Protein AF-A0A951T5S7-F1 (afdb_monomer)

Sequence (95 aa):
MTAPYPLYAAGLCFLSYLPFYLLCDVGGWRIPHLSVLGMNPLVIYIVQQALGDMHGTIIPESSGPAAALAGFAGFYLICYAVAWKLHRDRIIIKL

Foldseek 3Di:
DDDPPVVVVVVVVVVVCVVVCCCCVVVVDDDVQVVLCPQAVVVLVVLLVVLVVVPVPPDDPPDDPVVVVVSVVVSVVVSSVVSVVCVVVVNRDDD

Secondary structure (DSSP, 8-state):
-PPPHHHHHHHHHHHHHHHHIIIIIIS----HHHHHHHTSHHHHHHHHHHHHHHHTTTS-TT--HHHHHHHHHHHHHHHHHHHHHHHHTT-----

Radius of gyration: 17.35 Å; Cα contacts (8 Å, |Δi|>4): 41; chai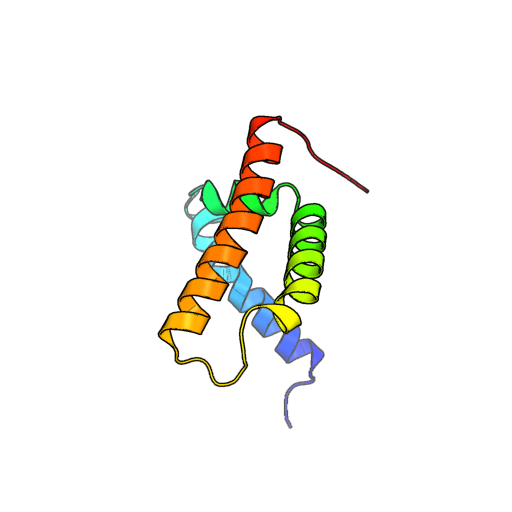ns: 1; bounding box: 47×30×40 Å

Solvent-accessible surface area (backbone atoms only — not comparable to full-atom values): 5619 Å² total; per-residue (Å²): 133,81,78,57,65,70,61,52,53,51,50,51,53,51,60,69,44,45,63,53,44,50,41,36,70,73,62,63,47,80,60,65,71,59,49,36,50,62,63,37,50,68,62,44,51,52,51,50,50,58,52,55,72,50,40,84,80,75,62,66,91,87,55,54,74,66,53,54,50,50,50,49,50,51,54,50,49,54,49,48,51,52,28,45,50,35,54,75,69,70,58,72,80,77,134

Structure (mmCIF, N/CA/C/O backbone):
data_AF-A0A951T5S7-F1
#
_entry.id   AF-A0A951T5S7-F1
#
loop_
_atom_site.group_PDB
_atom_site.id
_atom_site.type_symbol
_atom_site.label_atom_id
_atom_site.label_alt_id
_atom_site.label_comp_id
_atom_site.label_asym_id
_atom_site.label_entity_id
_atom_site.label_seq_id
_atom_site.pdbx_PDB_ins_code
_atom_site.Cartn_x
_atom_site.Cartn_y
_atom_site.Cartn_z
_atom_site.occupancy
_atom_site.B_iso_or_equiv
_atom_site.auth_seq_id
_atom_site.auth_comp_id
_atom_site.auth_asym_id
_atom_site.auth_atom_id
_atom_site.pdbx_PDB_model_num
ATOM 1 N N . MET A 1 1 ? 26.208 -4.223 17.585 1.00 50.94 1 MET A N 1
ATOM 2 C CA . MET A 1 1 ? 25.227 -5.316 17.441 1.00 50.94 1 MET A CA 1
ATOM 3 C C . MET A 1 1 ? 24.059 -4.787 16.635 1.00 50.94 1 MET A C 1
ATOM 5 O O . MET A 1 1 ? 23.489 -3.778 17.025 1.00 50.94 1 MET A O 1
ATOM 9 N N . THR A 1 2 ? 23.775 -5.378 15.479 1.00 80.38 2 THR A N 1
ATOM 10 C CA . THR A 1 2 ? 22.603 -5.026 14.669 1.00 80.38 2 THR A CA 1
ATOM 11 C C . THR A 1 2 ? 21.349 -5.597 15.323 1.00 80.38 2 THR A C 1
ATOM 13 O O . THR A 1 2 ? 21.399 -6.680 15.907 1.00 80.38 2 THR A O 1
ATOM 16 N N . ALA A 1 3 ? 20.237 -4.865 15.259 1.00 81.62 3 ALA A N 1
ATOM 17 C CA . ALA A 1 3 ? 18.961 -5.342 15.779 1.00 81.62 3 ALA A CA 1
ATOM 18 C C . ALA A 1 3 ? 18.576 -6.687 15.125 1.00 81.62 3 ALA A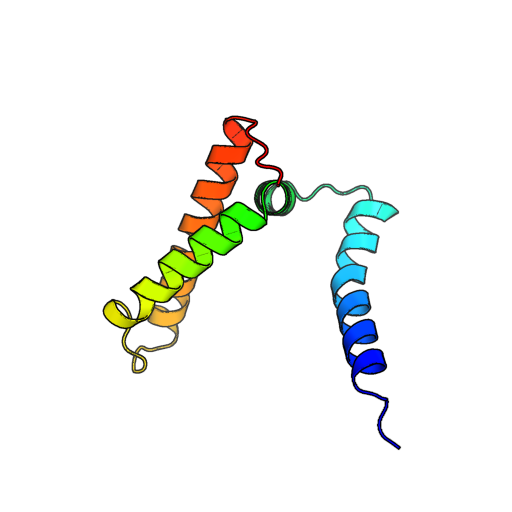 C 1
ATOM 20 O O . ALA A 1 3 ? 18.832 -6.870 13.930 1.00 81.62 3 ALA A O 1
ATOM 21 N N . PRO A 1 4 ? 17.956 -7.624 15.868 1.00 91.94 4 PRO A N 1
ATOM 22 C CA . PRO A 1 4 ? 17.420 -8.847 15.288 1.00 91.94 4 PRO A CA 1
ATOM 23 C C . PRO A 1 4 ? 16.429 -8.523 14.169 1.00 91.94 4 PRO A C 1
ATOM 25 O O . PRO A 1 4 ? 15.601 -7.622 14.315 1.00 91.94 4 PRO A O 1
ATOM 28 N N . TYR A 1 5 ? 16.480 -9.285 13.076 1.00 90.31 5 TYR A N 1
ATOM 29 C CA . TYR A 1 5 ? 15.608 -9.081 11.916 1.00 90.31 5 TYR A CA 1
ATOM 30 C C . TYR A 1 5 ? 14.114 -8.921 12.273 1.00 90.31 5 TYR A C 1
ATOM 32 O O . TYR A 1 5 ? 13.510 -7.967 11.783 1.00 90.31 5 TYR A O 1
ATOM 40 N N . PRO A 1 6 ? 13.516 -9.739 13.169 1.00 94.00 6 PRO A N 1
ATOM 41 C CA . PRO A 1 6 ? 12.110 -9.573 13.539 1.00 94.00 6 PRO A CA 1
ATOM 42 C C . PRO A 1 6 ? 11.802 -8.209 14.162 1.00 94.00 6 PRO A C 1
ATOM 44 O O . PRO A 1 6 ? 10.740 -7.649 13.913 1.00 94.00 6 PRO A O 1
ATOM 47 N N . LEU A 1 7 ? 12.739 -7.652 14.937 1.00 93.62 7 LEU A N 1
ATOM 48 C CA . LEU A 1 7 ? 12.575 -6.348 15.575 1.00 93.62 7 LEU A CA 1
ATOM 49 C C . LEU A 1 7 ? 12.566 -5.228 14.529 1.00 93.62 7 LEU A C 1
ATOM 51 O O . LEU A 1 7 ? 11.740 -4.321 14.590 1.00 93.62 7 LEU A O 1
ATOM 55 N N . TYR A 1 8 ? 13.464 -5.318 13.548 1.00 92.50 8 TYR A N 1
ATOM 56 C CA . TYR A 1 8 ? 13.539 -4.349 12.460 1.00 92.50 8 TYR A CA 1
ATOM 57 C C . TYR A 1 8 ? 12.317 -4.432 11.535 1.00 92.50 8 TYR A C 1
ATOM 59 O O . TYR A 1 8 ? 11.707 -3.409 11.228 1.00 92.50 8 TYR A O 1
ATOM 67 N N . ALA A 1 9 ? 11.913 -5.646 11.148 1.00 93.00 9 ALA A N 1
ATOM 68 C CA . ALA A 1 9 ? 10.732 -5.879 10.323 1.00 93.00 9 ALA A CA 1
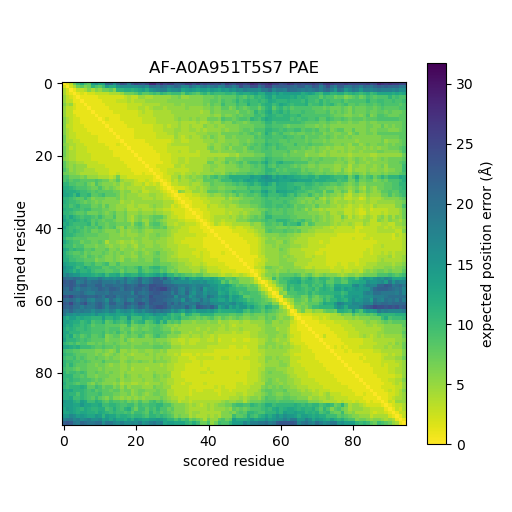ATOM 69 C C . ALA A 1 9 ? 9.452 -5.383 11.014 1.00 93.00 9 ALA A C 1
ATOM 71 O O . ALA A 1 9 ? 8.680 -4.645 10.408 1.00 93.00 9 ALA A O 1
ATOM 72 N N . ALA A 1 10 ? 9.266 -5.704 12.300 1.00 94.44 10 ALA A N 1
ATOM 73 C CA . ALA A 1 10 ? 8.129 -5.217 13.077 1.00 94.44 10 ALA A CA 1
ATOM 74 C C . ALA A 1 10 ? 8.112 -3.684 13.159 1.00 94.44 10 ALA A C 1
ATOM 76 O O . ALA A 1 10 ? 7.071 -3.068 12.931 1.00 94.44 10 ALA A O 1
ATOM 77 N N . GLY A 1 11 ? 9.266 -3.060 13.419 1.00 94.38 11 GLY A N 1
ATOM 78 C CA . GLY A 1 11 ? 9.398 -1.604 13.430 1.00 94.38 11 GLY A CA 1
ATOM 79 C C . GLY A 1 11 ? 8.983 -0.966 12.103 1.00 94.38 11 GLY A C 1
ATOM 80 O O . GLY A 1 11 ? 8.210 -0.011 12.104 1.00 94.38 11 GLY A O 1
ATOM 81 N N . LEU A 1 12 ? 9.423 -1.524 10.970 1.00 93.38 12 LEU A N 1
ATOM 82 C CA . LEU A 1 12 ? 9.027 -1.050 9.640 1.00 93.38 12 LEU A CA 1
ATOM 83 C C . LEU A 1 12 ? 7.530 -1.236 9.360 1.00 93.38 12 LEU A C 1
ATOM 85 O O . LEU A 1 12 ? 6.912 -0.340 8.789 1.00 93.38 12 LEU A O 1
ATOM 89 N N . CYS A 1 13 ? 6.933 -2.353 9.780 1.00 93.69 13 CYS A N 1
ATOM 90 C CA . CYS A 1 13 ? 5.493 -2.582 9.641 1.00 93.69 13 CYS A CA 1
ATOM 91 C C . CYS A 1 13 ? 4.667 -1.571 10.450 1.00 93.69 13 CYS A C 1
ATOM 93 O O . CYS A 1 13 ? 3.681 -1.034 9.951 1.00 93.69 13 CYS A O 1
ATOM 95 N N . PHE A 1 14 ? 5.063 -1.272 11.689 1.00 95.88 14 PHE A N 1
ATOM 96 C CA . PHE A 1 14 ? 4.370 -0.254 12.481 1.00 95.88 14 PHE A CA 1
ATOM 97 C C . PHE A 1 14 ? 4.595 1.151 11.928 1.00 95.88 14 PHE A C 1
ATOM 99 O O . PHE A 1 14 ? 3.667 1.958 11.918 1.00 95.88 14 PHE A O 1
ATOM 106 N N . LEU A 1 15 ? 5.795 1.434 11.419 1.00 95.81 15 LEU A N 1
ATOM 107 C CA . LEU A 1 15 ? 6.102 2.707 10.778 1.00 95.81 15 LEU A CA 1
ATOM 108 C C . LEU A 1 15 ? 5.250 2.931 9.520 1.00 95.81 15 LEU A C 1
ATOM 110 O O . LEU A 1 15 ? 4.770 4.041 9.309 1.00 95.81 15 LEU A O 1
ATOM 114 N N . SER A 1 16 ? 5.023 1.892 8.708 1.00 93.19 16 SER A N 1
ATOM 115 C CA . SER A 1 16 ? 4.157 1.984 7.526 1.00 93.19 16 SER A CA 1
ATOM 116 C C . SER A 1 16 ? 2.670 2.092 7.883 1.00 93.19 16 SER A C 1
ATOM 118 O O . SER A 1 16 ? 1.923 2.753 7.164 1.00 93.19 16 SER A O 1
ATOM 120 N N . TYR A 1 17 ? 2.241 1.511 9.008 1.00 93.06 17 TYR A N 1
ATOM 121 C CA . TYR A 1 17 ? 0.877 1.643 9.531 1.00 93.06 17 TYR A CA 1
ATOM 122 C C . TYR A 1 17 ? 0.587 3.027 10.135 1.00 93.06 17 TYR A C 1
ATOM 124 O O . TYR A 1 17 ? -0.515 3.557 9.982 1.00 93.06 17 TYR A O 1
ATOM 132 N N . LEU A 1 18 ? 1.574 3.636 10.798 1.00 95.00 18 LEU A N 1
ATOM 133 C CA . LEU A 1 18 ? 1.440 4.892 11.541 1.00 95.00 18 LEU A CA 1
ATOM 134 C C . LEU A 1 18 ? 0.721 6.037 10.792 1.00 95.00 18 LEU A C 1
ATOM 136 O O . LEU A 1 18 ? -0.163 6.648 11.398 1.00 95.00 18 LEU A O 1
ATOM 140 N N . PRO A 1 19 ? 1.022 6.362 9.515 1.00 92.44 19 PRO A N 1
ATOM 141 C CA . PRO A 1 19 ? 0.301 7.425 8.812 1.00 92.44 19 PRO A CA 1
ATOM 142 C C . PRO A 1 19 ? -1.195 7.124 8.664 1.00 92.44 19 PRO A C 1
ATOM 144 O O . PRO A 1 19 ? -2.012 8.034 8.789 1.00 92.44 19 PRO A O 1
ATOM 147 N N . PHE A 1 20 ? -1.576 5.860 8.453 1.00 90.56 20 PHE A N 1
ATOM 148 C CA . PHE A 1 20 ? -2.982 5.465 8.356 1.00 90.56 20 PHE A CA 1
ATOM 149 C C . PHE A 1 20 ? -3.686 5.552 9.706 1.00 90.56 20 PHE A C 1
ATOM 151 O O . PHE A 1 20 ? -4.816 6.022 9.754 1.00 90.56 20 PHE A O 1
ATOM 158 N N . TYR A 1 21 ? -3.009 5.190 10.798 1.00 91.62 21 TYR A N 1
ATOM 159 C CA . TYR A 1 21 ? -3.538 5.380 12.150 1.00 91.62 21 TYR A CA 1
ATOM 160 C C . TYR A 1 21 ? -3.827 6.860 12.443 1.00 91.62 21 TYR A C 1
ATOM 162 O O . TYR A 1 21 ? -4.923 7.223 12.865 1.00 91.62 21 TYR A O 1
ATOM 170 N N . LEU A 1 22 ? -2.863 7.743 12.171 1.00 94.06 22 LEU A N 1
ATOM 171 C CA . LEU A 1 22 ? -3.027 9.174 12.432 1.00 94.06 22 LEU A CA 1
ATOM 172 C C . LEU A 1 22 ? -4.131 9.801 11.567 1.00 94.06 22 LEU A C 1
ATOM 174 O O . LEU A 1 22 ? -4.912 10.608 12.065 1.00 94.06 22 LEU A O 1
ATOM 178 N N . LEU A 1 23 ? -4.226 9.429 10.289 1.00 92.06 23 LEU A N 1
ATOM 179 C CA . LEU A 1 23 ? -5.238 9.977 9.382 1.00 92.06 23 LEU A CA 1
ATOM 180 C C . LEU A 1 23 ? -6.635 9.401 9.643 1.00 92.06 23 LEU A C 1
ATOM 182 O O . LEU A 1 23 ? -7.602 10.156 9.759 1.00 92.06 23 LEU A O 1
ATOM 186 N N . CYS A 1 24 ? -6.748 8.076 9.724 1.00 89.62 24 CYS A N 1
ATOM 187 C CA . CYS A 1 24 ? -8.034 7.389 9.763 1.00 89.62 24 CYS A CA 1
ATOM 188 C C . CYS A 1 24 ? -8.602 7.269 11.176 1.00 89.62 24 CYS A C 1
ATOM 190 O O . CYS A 1 24 ? -9.784 7.553 11.368 1.00 89.62 24 CYS A O 1
ATOM 192 N N . ASP A 1 25 ? -7.776 6.890 12.155 1.00 90.00 25 ASP A N 1
ATOM 193 C CA . ASP A 1 25 ? -8.251 6.590 13.510 1.00 90.00 25 ASP A CA 1
ATOM 194 C C . ASP A 1 25 ? -8.261 7.843 14.393 1.00 90.00 25 ASP A C 1
ATOM 196 O O . ASP A 1 25 ? -9.237 8.092 15.097 1.00 90.00 25 ASP A O 1
ATOM 200 N N . VAL A 1 26 ? -7.212 8.674 14.327 1.00 94.06 26 VAL A N 1
ATOM 201 C CA . VAL A 1 26 ? -7.142 9.932 15.098 1.00 94.06 26 VAL A CA 1
ATOM 202 C C . VAL A 1 26 ? -7.845 11.076 14.365 1.00 94.06 26 VAL A C 1
ATOM 204 O O . VAL A 1 26 ? -8.634 11.805 14.961 1.00 94.06 26 VAL A O 1
ATOM 207 N N . GLY A 1 27 ? -7.574 11.240 13.068 1.00 90.75 27 GLY A N 1
ATOM 208 C CA . GLY A 1 27 ? -8.174 12.289 12.240 1.00 90.75 27 GLY A CA 1
ATOM 209 C C . GLY A 1 27 ? -9.613 12.004 11.800 1.00 90.75 27 GLY A C 1
ATOM 210 O O . GLY A 1 27 ? -10.304 12.920 11.354 1.00 90.75 27 GLY A O 1
ATOM 211 N N . GLY A 1 28 ? -10.080 10.755 11.908 1.00 88.06 28 GLY A N 1
ATOM 212 C CA . GLY A 1 28 ? -11.421 10.338 11.486 1.00 88.06 28 GLY A CA 1
ATOM 213 C C . GLY A 1 28 ? -11.637 10.338 9.968 1.00 88.06 28 GLY A C 1
ATOM 214 O O . GLY A 1 28 ? -12.778 10.247 9.506 1.00 88.06 28 GLY A O 1
ATOM 215 N N . TRP A 1 29 ? -10.577 10.473 9.164 1.00 88.88 29 TRP A N 1
ATOM 216 C CA . TRP A 1 29 ? -10.696 10.534 7.710 1.00 88.88 29 TRP A CA 1
ATOM 217 C C . TRP A 1 29 ? -10.896 9.138 7.129 1.00 88.88 29 TRP A C 1
ATOM 219 O O . TRP A 1 29 ? -10.147 8.210 7.408 1.00 88.88 29 TRP A O 1
ATOM 229 N N . ARG A 1 30 ? -11.879 8.977 6.244 1.00 81.56 30 ARG A N 1
ATOM 230 C CA . ARG A 1 30 ? -12.034 7.738 5.474 1.00 81.56 30 ARG A CA 1
ATOM 231 C C . ARG A 1 30 ? -11.535 7.961 4.064 1.00 81.56 30 ARG A C 1
ATOM 233 O O . ARG A 1 30 ? -12.107 8.770 3.343 1.00 81.56 30 ARG A O 1
ATOM 240 N N . ILE A 1 31 ? -10.502 7.222 3.664 1.00 84.25 31 ILE A N 1
ATOM 241 C CA . ILE A 1 31 ? -9.978 7.242 2.296 1.00 84.25 31 ILE A CA 1
ATOM 242 C C . ILE A 1 31 ? -10.780 6.215 1.479 1.00 84.25 31 ILE A C 1
ATOM 244 O O . ILE A 1 31 ? -10.533 5.008 1.602 1.00 84.25 31 ILE A O 1
ATOM 248 N N . PRO A 1 32 ? -11.752 6.640 0.645 1.00 82.19 32 PRO A N 1
ATOM 249 C CA . PRO A 1 32 ? -12.690 5.713 0.007 1.00 82.19 32 PRO A CA 1
ATOM 250 C C . PRO A 1 32 ? -11.971 4.776 -0.962 1.00 82.19 32 PRO A C 1
ATOM 252 O O . PRO A 1 32 ? -12.301 3.602 -1.070 1.00 82.19 32 PRO A O 1
ATOM 255 N N . HIS A 1 33 ? -10.928 5.284 -1.615 1.00 83.31 33 HIS A N 1
ATOM 256 C CA . HIS A 1 33 ? -10.108 4.533 -2.554 1.00 83.31 33 HIS A CA 1
ATOM 257 C C . HIS A 1 33 ? -9.417 3.321 -1.906 1.00 83.31 33 HIS A C 1
ATOM 259 O O . HIS A 1 33 ? -9.522 2.204 -2.411 1.00 83.31 33 HIS A O 1
ATOM 265 N N . LEU A 1 34 ? -8.787 3.525 -0.744 1.00 81.69 34 LEU A N 1
ATOM 266 C CA . LEU A 1 34 ? -8.155 2.453 0.029 1.00 81.69 34 LEU A CA 1
ATOM 267 C C . LEU A 1 34 ? -9.187 1.515 0.653 1.00 81.69 34 LEU A C 1
ATOM 269 O O . LEU A 1 34 ? -8.931 0.324 0.764 1.00 81.69 34 LEU A O 1
ATOM 273 N N . SER A 1 35 ? -10.366 2.029 1.008 1.00 82.12 35 SER A N 1
ATOM 274 C CA . SER A 1 35 ? -11.459 1.207 1.541 1.00 82.12 35 SER A CA 1
ATOM 275 C C . SER A 1 35 ? -11.967 0.201 0.502 1.00 82.12 35 SER A C 1
ATOM 277 O O . SER A 1 35 ? -12.202 -0.958 0.829 1.00 82.12 35 SER A O 1
ATOM 279 N N . VAL A 1 36 ? -12.084 0.621 -0.764 1.00 86.31 36 VAL A N 1
ATO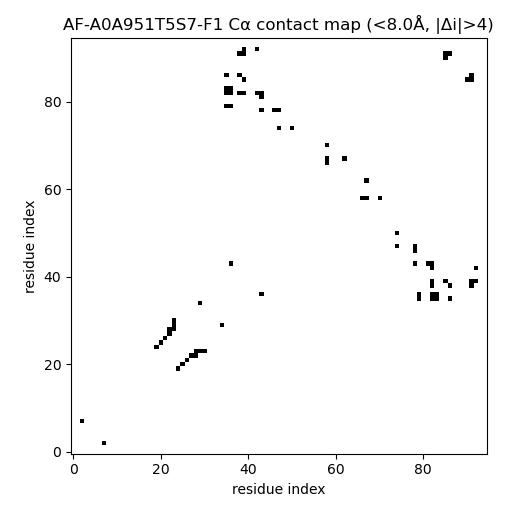M 280 C CA . VAL A 1 36 ? -12.485 -0.246 -1.884 1.00 86.31 36 VAL A CA 1
ATOM 281 C C . VAL A 1 36 ? -11.468 -1.368 -2.104 1.00 86.31 36 VAL A C 1
ATOM 283 O O . VAL A 1 36 ? -11.856 -2.528 -2.222 1.00 86.31 36 VAL A O 1
ATOM 286 N N . LEU A 1 37 ? -10.173 -1.038 -2.111 1.00 83.06 37 LEU A N 1
ATOM 287 C CA . LEU A 1 37 ? -9.102 -2.030 -2.246 1.00 83.06 37 LEU A CA 1
ATOM 288 C C . LEU A 1 37 ? -9.026 -2.954 -1.013 1.00 83.06 37 LEU A C 1
ATOM 290 O O . LEU A 1 37 ? -8.879 -4.165 -1.135 1.00 83.06 37 LEU A O 1
ATOM 294 N N . GLY A 1 38 ? -9.189 -2.408 0.191 1.00 82.31 38 GLY A N 1
ATOM 295 C CA . GLY A 1 38 ? -9.076 -3.156 1.443 1.00 82.31 38 GLY A CA 1
ATOM 296 C C . GLY A 1 38 ? -10.255 -4.078 1.760 1.00 82.31 38 GLY A C 1
ATOM 297 O O . GLY A 1 38 ? -10.141 -4.900 2.663 1.00 82.31 38 GLY A O 1
ATOM 298 N N . MET A 1 39 ? -11.382 -3.973 1.048 1.00 84.31 39 MET A N 1
ATOM 299 C CA . MET A 1 39 ? -12.581 -4.759 1.366 1.00 84.31 39 MET A CA 1
ATOM 300 C C . MET A 1 39 ? -12.442 -6.246 0.999 1.00 84.31 39 MET A C 1
ATOM 302 O O . MET A 1 39 ? -13.015 -7.096 1.674 1.00 84.31 39 MET A O 1
ATOM 306 N N . ASN A 1 40 ? -11.685 -6.561 -0.057 1.00 86.81 40 ASN A N 1
ATOM 307 C CA . ASN A 1 40 ? -11.470 -7.928 -0.547 1.00 86.81 40 ASN A CA 1
ATOM 308 C C . ASN A 1 40 ? -9.992 -8.148 -0.937 1.00 86.81 40 ASN A C 1
ATOM 310 O O . ASN A 1 40 ? -9.695 -8.373 -2.113 1.00 86.81 40 ASN A O 1
ATOM 314 N N . PRO A 1 41 ? -9.048 -8.093 0.022 1.00 86.12 41 PRO A N 1
ATOM 315 C CA . PRO A 1 41 ? -7.617 -8.114 -0.281 1.00 86.12 41 PRO A CA 1
ATOM 316 C C . PRO A 1 41 ? -7.185 -9.419 -0.962 1.00 86.12 41 PRO A C 1
ATOM 318 O O . PRO A 1 41 ? -6.393 -9.386 -1.896 1.00 86.12 41 PRO A O 1
ATOM 321 N N . LEU A 1 42 ? -7.767 -10.560 -0.573 1.00 87.75 42 LEU A N 1
ATOM 322 C CA . LEU A 1 42 ? -7.481 -11.865 -1.185 1.00 87.75 42 LEU A CA 1
ATOM 323 C C . LEU A 1 42 ? -7.783 -11.893 -2.686 1.00 87.75 42 LEU A C 1
ATOM 325 O O . LEU A 1 42 ? -6.971 -12.369 -3.472 1.00 87.75 42 LEU A O 1
ATOM 329 N N . VAL A 1 43 ? -8.934 -11.352 -3.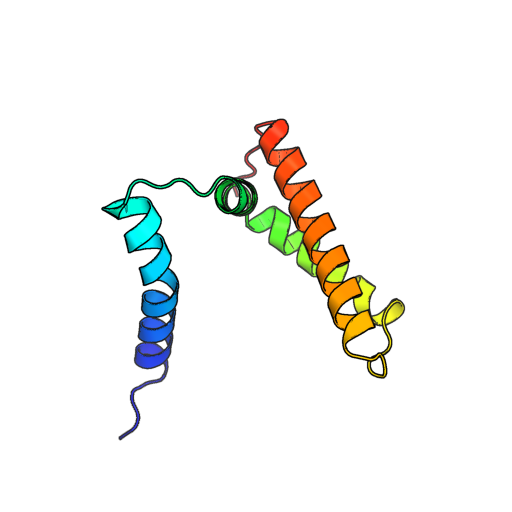090 1.00 89.19 43 VAL A N 1
ATOM 330 C CA . VAL A 1 43 ? -9.333 -11.301 -4.504 1.00 89.19 43 VAL A CA 1
ATOM 331 C C . VAL A 1 43 ? -8.346 -10.454 -5.294 1.00 89.19 43 VAL A C 1
ATOM 333 O O . VAL A 1 43 ? -7.926 -10.846 -6.379 1.00 89.19 43 VAL A O 1
ATOM 336 N N . ILE A 1 44 ? -7.939 -9.315 -4.734 1.00 90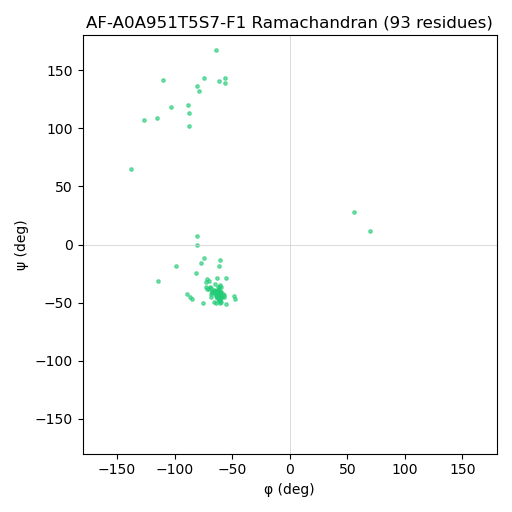.44 44 ILE A N 1
ATOM 337 C CA . ILE A 1 44 ? -6.959 -8.433 -5.366 1.00 90.44 44 ILE A CA 1
ATOM 338 C C . ILE A 1 44 ? -5.611 -9.132 -5.500 1.00 90.44 44 ILE A C 1
ATOM 340 O O . ILE A 1 44 ? -5.017 -9.046 -6.567 1.00 90.44 44 ILE A O 1
ATOM 344 N N . TYR A 1 45 ? -5.154 -9.872 -4.485 1.00 89.94 45 TYR A N 1
ATOM 345 C CA . TYR A 1 45 ? -3.911 -10.641 -4.579 1.00 89.94 45 TYR A CA 1
ATOM 346 C C . TYR A 1 45 ? -3.958 -11.696 -5.688 1.00 89.94 45 TYR A C 1
ATOM 348 O O . TYR A 1 45 ? -2.991 -11.833 -6.432 1.00 89.94 45 TYR A O 1
ATOM 356 N N . ILE A 1 46 ? -5.087 -12.391 -5.852 1.00 90.81 46 ILE A N 1
ATOM 357 C CA . ILE A 1 46 ? -5.273 -13.367 -6.936 1.00 90.81 46 ILE A CA 1
ATOM 358 C C . ILE A 1 46 ? -5.215 -12.677 -8.305 1.00 90.81 46 ILE A C 1
ATOM 360 O O . ILE A 1 46 ? -4.533 -13.154 -9.208 1.00 90.81 46 ILE A O 1
ATOM 364 N N . VAL A 1 47 ? -5.894 -11.537 -8.460 1.00 90.88 47 VAL A N 1
ATOM 365 C CA . VAL A 1 47 ? -5.866 -10.752 -9.707 1.00 90.88 47 VAL A CA 1
ATOM 366 C C . VAL A 1 47 ? -4.458 -10.237 -9.997 1.00 90.88 47 VAL A C 1
ATOM 368 O O . VAL A 1 47 ? -3.997 -10.322 -11.131 1.00 90.88 47 VAL A O 1
ATOM 371 N N . GLN A 1 48 ? -3.757 -9.746 -8.977 1.00 89.69 48 GLN A N 1
ATOM 372 C CA . GLN A 1 48 ? -2.379 -9.281 -9.084 1.00 89.69 48 GLN A CA 1
ATOM 373 C C . GLN A 1 48 ? -1.440 -10.404 -9.529 1.00 89.69 48 GLN A C 1
ATOM 375 O O . GLN A 1 48 ? -0.629 -10.177 -10.424 1.00 89.69 48 GLN A O 1
ATOM 380 N N . GLN A 1 49 ? -1.574 -11.603 -8.959 1.00 90.06 49 GLN A N 1
ATOM 381 C CA . GLN A 1 49 ? -0.799 -12.766 -9.382 1.00 90.06 49 GLN A CA 1
ATOM 382 C C . GLN A 1 49 ? -1.097 -13.123 -10.843 1.00 90.06 49 GLN A C 1
ATOM 384 O O . GLN A 1 49 ? -0.172 -13.224 -11.641 1.00 90.06 49 GLN A O 1
ATOM 389 N N . ALA A 1 50 ? -2.377 -13.211 -11.220 1.00 89.56 50 ALA A N 1
ATOM 390 C CA . ALA A 1 50 ? -2.783 -13.543 -12.586 1.00 89.56 50 ALA A CA 1
ATOM 391 C C . ALA A 1 50 ? -2.250 -12.536 -13.622 1.00 89.56 50 ALA A C 1
ATOM 393 O O . ALA A 1 50 ? -1.784 -12.922 -14.691 1.00 89.56 50 ALA A O 1
ATOM 394 N N . LEU A 1 51 ? -2.279 -11.239 -13.301 1.00 87.50 51 LEU A N 1
ATOM 395 C CA . LEU A 1 51 ? -1.698 -10.193 -14.145 1.00 87.50 51 LEU A CA 1
ATOM 396 C C . LEU A 1 51 ? -0.165 -10.267 -14.193 1.00 87.50 51 LEU A C 1
ATOM 398 O O . LEU A 1 51 ? 0.425 -10.020 -15.244 1.00 87.50 51 LEU A O 1
ATOM 402 N N . GLY A 1 52 ? 0.479 -10.602 -13.072 1.00 85.38 52 GLY A N 1
ATOM 403 C CA . GLY A 1 52 ? 1.927 -10.790 -12.986 1.00 85.38 52 GLY A CA 1
ATOM 404 C C . GLY A 1 52 ? 2.415 -11.943 -13.861 1.00 85.38 52 GLY A C 1
ATOM 405 O O . GLY A 1 52 ? 3.380 -11.777 -14.605 1.00 85.38 52 GLY A O 1
ATOM 406 N N . ASP A 1 53 ? 1.691 -13.061 -13.863 1.00 84.19 53 ASP A N 1
ATOM 407 C CA . ASP A 1 53 ? 1.997 -14.223 -14.703 1.00 84.19 53 ASP A CA 1
ATOM 408 C C . ASP A 1 53 ? 1.892 -13.887 -16.208 1.00 84.19 53 ASP A C 1
ATOM 410 O O . ASP A 1 53 ? 2.621 -14.437 -17.033 1.00 84.19 53 ASP A O 1
ATOM 414 N N . MET A 1 54 ? 1.041 -12.923 -16.583 1.00 77.19 54 MET A N 1
ATOM 415 C CA . MET A 1 54 ? 0.913 -12.431 -17.964 1.00 77.19 54 MET A CA 1
ATOM 416 C C . MET A 1 54 ? 1.987 -11.399 -18.357 1.00 77.19 54 MET A C 1
ATOM 418 O O . MET A 1 54 ? 2.287 -11.242 -19.545 1.00 77.19 54 MET A O 1
ATOM 422 N N . HIS A 1 55 ? 2.578 -10.691 -17.387 1.00 67.81 55 HIS A N 1
ATOM 423 C CA . HIS A 1 55 ? 3.487 -9.562 -17.623 1.00 67.81 55 HIS A CA 1
ATOM 424 C C . HIS A 1 55 ? 4.729 -9.945 -18.442 1.00 67.81 55 HIS A C 1
ATOM 426 O O . HIS A 1 55 ? 5.145 -9.180 -19.314 1.00 67.81 55 HIS A O 1
ATOM 432 N N . GLY A 1 56 ? 5.271 -11.153 -18.236 1.00 61.81 56 GLY A N 1
ATOM 433 C CA . GLY A 1 56 ? 6.445 -11.660 -18.962 1.00 61.81 56 GLY A CA 1
ATOM 434 C C . GLY A 1 56 ? 6.269 -11.766 -20.484 1.00 61.81 56 GLY A C 1
ATOM 435 O O . GLY A 1 56 ? 7.252 -11.909 -21.202 1.00 61.81 56 GLY A O 1
ATOM 436 N N . THR A 1 57 ? 5.036 -11.659 -20.989 1.00 61.62 57 THR A N 1
ATOM 437 C CA . THR A 1 57 ? 4.726 -11.725 -22.427 1.00 61.62 57 THR A CA 1
ATOM 438 C C . THR A 1 57 ? 4.556 -10.337 -23.066 1.00 61.62 57 THR A C 1
ATOM 440 O O . THR A 1 57 ? 4.626 -10.213 -24.286 1.00 61.62 57 THR A O 1
ATOM 443 N N . ILE A 1 58 ? 4.316 -9.282 -22.273 1.00 61.22 58 ILE A N 1
ATOM 444 C CA . ILE A 1 58 ? 3.753 -8.012 -22.776 1.00 61.22 58 ILE A CA 1
ATOM 445 C C . ILE A 1 58 ? 4.737 -6.834 -22.673 1.00 61.22 58 ILE A C 1
ATOM 447 O O . ILE A 1 58 ? 4.698 -5.950 -23.529 1.00 61.22 58 ILE A O 1
ATOM 451 N N . ILE A 1 59 ? 5.633 -6.798 -21.676 1.00 63.72 59 ILE A N 1
ATOM 452 C CA . ILE A 1 59 ? 6.547 -5.660 -21.457 1.00 63.72 59 ILE A CA 1
ATOM 453 C C . ILE A 1 59 ? 8.003 -6.153 -21.389 1.00 63.72 59 ILE A C 1
ATOM 455 O O . ILE A 1 59 ? 8.392 -6.756 -20.390 1.00 63.72 59 ILE A O 1
ATOM 459 N N . PRO A 1 60 ? 8.830 -5.899 -22.425 1.00 65.56 60 PRO A N 1
ATOM 460 C CA . PRO A 1 60 ? 10.254 -6.227 -22.402 1.00 65.56 60 PRO A CA 1
ATOM 461 C C . PRO A 1 60 ? 10.987 -5.467 -21.290 1.00 65.56 60 PRO A C 1
ATOM 463 O O . PRO A 1 60 ? 10.758 -4.271 -21.104 1.00 65.56 60 PRO A O 1
ATOM 466 N N . GLU A 1 61 ? 11.932 -6.113 -20.605 1.00 65.62 61 GLU A N 1
ATOM 467 C CA . GLU A 1 61 ? 12.744 -5.488 -19.542 1.00 65.62 61 GLU A CA 1
ATOM 468 C C . GLU A 1 61 ? 13.593 -4.299 -20.035 1.00 65.62 61 GLU A C 1
ATOM 470 O O . GLU A 1 61 ? 13.993 -3.446 -19.250 1.00 65.62 61 GLU A O 1
ATOM 475 N N . SER A 1 62 ? 13.823 -4.193 -21.349 1.00 67.75 62 SER A N 1
ATOM 476 C CA . SER A 1 62 ? 14.544 -3.086 -21.993 1.00 67.75 62 SER A CA 1
ATOM 477 C C . SER A 1 62 ? 13.695 -1.827 -22.210 1.00 67.75 62 SER A C 1
ATOM 479 O O . SER A 1 62 ? 14.103 -0.918 -22.936 1.00 67.75 62 SER A O 1
ATOM 481 N N . SER A 1 63 ? 12.475 -1.794 -21.682 1.00 64.69 63 SER A N 1
ATOM 482 C CA . SER A 1 63 ? 11.537 -0.705 -21.918 1.00 64.69 63 SER A CA 1
ATOM 483 C C . SER A 1 63 ? 11.836 0.497 -21.012 1.00 64.69 63 SER A C 1
ATOM 485 O O . SER A 1 63 ? 12.171 0.369 -19.837 1.00 64.69 63 SER A O 1
ATOM 487 N N . GLY A 1 64 ? 11.782 1.702 -21.589 1.00 80.69 64 GLY A N 1
ATOM 488 C CA . GLY A 1 64 ? 12.096 2.938 -20.868 1.00 80.69 64 GLY A CA 1
ATOM 489 C C . GLY A 1 64 ? 11.121 3.223 -19.713 1.00 80.69 64 GLY A C 1
ATOM 490 O O . GLY A 1 64 ? 10.030 2.651 -19.661 1.00 80.69 64 GLY A O 1
ATOM 491 N N . PRO A 1 65 ? 11.447 4.174 -18.818 1.00 83.19 65 PRO A N 1
ATOM 492 C CA . PRO A 1 65 ? 10.656 4.465 -17.613 1.00 83.19 65 PRO A CA 1
ATOM 493 C C . PRO A 1 65 ? 9.182 4.794 -17.902 1.00 83.19 65 PRO A C 1
ATOM 495 O O . PRO A 1 65 ? 8.307 4.493 -17.093 1.00 83.19 65 PRO A O 1
ATOM 498 N N . ALA A 1 66 ? 8.880 5.355 -19.076 1.00 84.31 66 ALA A N 1
ATOM 499 C CA . ALA A 1 66 ? 7.512 5.639 -19.502 1.00 84.31 66 ALA A CA 1
ATOM 500 C C . ALA A 1 66 ? 6.669 4.369 -19.729 1.00 84.31 66 ALA A C 1
ATOM 502 O O . ALA A 1 66 ? 5.498 4.335 -19.359 1.00 84.31 66 ALA A O 1
ATOM 503 N N . ALA A 1 67 ? 7.257 3.316 -20.302 1.00 82.56 67 ALA A N 1
ATOM 504 C CA . ALA A 1 67 ? 6.566 2.052 -20.543 1.00 82.56 67 ALA A CA 1
ATOM 505 C C . ALA A 1 67 ? 6.316 1.293 -19.232 1.00 82.56 67 ALA A C 1
ATOM 507 O O . ALA A 1 67 ? 5.230 0.753 -19.038 1.00 82.56 67 ALA A O 1
ATOM 508 N N . ALA A 1 68 ? 7.273 1.335 -18.298 1.00 82.06 68 ALA A N 1
ATOM 509 C CA . ALA A 1 68 ? 7.101 0.780 -16.957 1.00 82.06 68 ALA A CA 1
ATOM 510 C C . ALA A 1 68 ? 5.969 1.483 -16.188 1.00 82.06 68 ALA A C 1
ATOM 512 O O . ALA A 1 68 ? 5.120 0.822 -15.592 1.00 82.06 68 ALA A O 1
ATOM 513 N N . LEU A 1 69 ? 5.901 2.820 -16.251 1.00 86.62 69 LEU A N 1
ATOM 514 C CA . LEU A 1 69 ? 4.807 3.587 -15.647 1.00 86.62 69 LEU A CA 1
ATOM 515 C C . LEU A 1 69 ? 3.453 3.280 -16.293 1.00 86.62 69 LEU A C 1
ATOM 517 O O . LEU A 1 69 ? 2.462 3.148 -15.580 1.00 86.62 69 LEU A O 1
ATOM 521 N N . ALA A 1 70 ? 3.399 3.134 -17.620 1.00 86.50 70 ALA A N 1
ATOM 522 C CA . ALA A 1 70 ? 2.175 2.755 -18.322 1.00 86.50 70 ALA A CA 1
ATOM 523 C C . ALA A 1 70 ? 1.712 1.339 -17.941 1.00 86.50 70 ALA A C 1
ATOM 525 O O . ALA A 1 70 ? 0.527 1.130 -17.677 1.00 86.50 70 ALA A O 1
ATOM 526 N N . GLY A 1 71 ?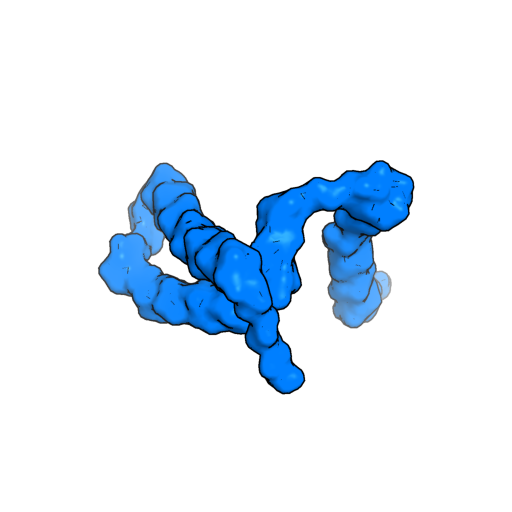 2.645 0.388 -17.843 1.00 85.69 71 G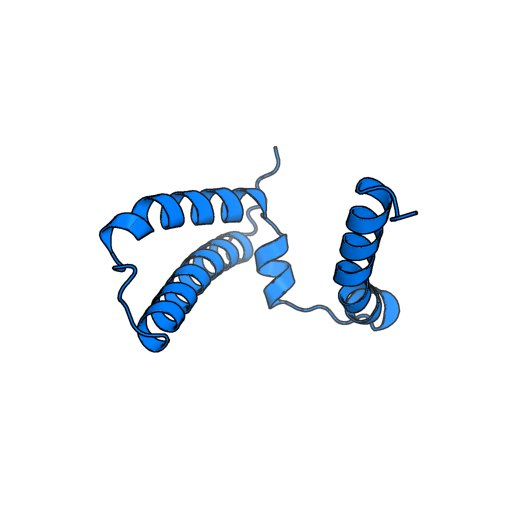LY A N 1
ATOM 527 C CA . GLY A 1 71 ? 2.382 -0.969 -17.368 1.00 85.69 71 GLY A CA 1
ATOM 528 C C . GLY A 1 71 ? 1.854 -0.981 -15.937 1.00 85.69 71 GLY A C 1
ATOM 529 O O . GLY A 1 71 ? 0.812 -1.574 -15.671 1.00 85.69 71 GLY A O 1
ATOM 530 N N . PHE A 1 72 ? 2.511 -0.249 -15.035 1.00 85.75 72 PHE A N 1
ATOM 531 C CA . PHE A 1 72 ? 2.062 -0.087 -13.654 1.00 85.75 72 PHE A CA 1
ATOM 532 C C . PHE A 1 72 ? 0.672 0.554 -13.571 1.00 85.75 72 PHE A C 1
ATOM 534 O O . PHE A 1 72 ? -0.184 0.070 -12.834 1.00 85.75 72 PHE A O 1
ATOM 541 N N . ALA A 1 73 ? 0.415 1.608 -14.348 1.00 90.44 73 ALA A N 1
ATOM 542 C CA . ALA A 1 73 ? -0.888 2.259 -14.389 1.00 90.44 73 ALA A CA 1
ATOM 543 C C . ALA A 1 73 ? -1.982 1.296 -14.871 1.00 90.44 73 ALA A C 1
ATOM 545 O O . ALA A 1 73 ? -3.030 1.202 -14.239 1.00 90.44 73 ALA A O 1
ATOM 546 N N . GLY A 1 74 ? -1.733 0.536 -15.942 1.00 90.00 74 GLY A N 1
ATOM 547 C CA . GLY A 1 74 ? -2.666 -0.479 -16.435 1.00 90.00 74 GLY A CA 1
ATOM 548 C C . GLY A 1 74 ? -2.923 -1.579 -15.406 1.00 90.00 74 GLY A C 1
ATOM 549 O O . GLY A 1 74 ? -4.075 -1.888 -15.103 1.00 90.00 74 GLY A O 1
ATOM 550 N N . PHE A 1 75 ? -1.857 -2.106 -14.806 1.00 89.25 75 PHE A N 1
ATOM 551 C CA . PHE A 1 75 ? -1.925 -3.103 -13.742 1.00 89.25 75 PHE A CA 1
ATOM 552 C C . PHE A 1 75 ? -2.796 -2.622 -12.575 1.00 89.25 75 PHE A C 1
ATOM 554 O O . PHE A 1 75 ? -3.740 -3.293 -12.155 1.00 89.25 75 PHE A O 1
ATOM 561 N N . TYR A 1 76 ? -2.511 -1.413 -12.092 1.00 89.81 76 TYR A N 1
ATOM 562 C CA . TYR A 1 76 ? -3.235 -0.786 -11.000 1.00 89.81 76 TYR A CA 1
ATOM 563 C C . TYR A 1 76 ? -4.712 -0.572 -11.332 1.00 89.81 76 TYR A C 1
ATOM 565 O O . TYR A 1 76 ? -5.584 -0.881 -10.520 1.00 89.81 76 TYR A O 1
ATOM 573 N N . LEU A 1 77 ? -5.003 -0.071 -12.534 1.00 92.38 77 LEU A N 1
ATOM 574 C CA . LEU A 1 77 ? -6.365 0.191 -12.984 1.00 92.38 77 LEU A CA 1
ATOM 575 C C . LEU A 1 77 ? -7.199 -1.085 -13.061 1.00 92.38 77 LEU A C 1
ATOM 577 O O . LEU A 1 77 ? -8.363 -1.052 -12.672 1.00 92.38 77 LEU A O 1
ATOM 581 N N . ILE A 1 78 ? -6.625 -2.206 -13.505 1.00 91.62 78 ILE A N 1
ATOM 582 C CA . ILE A 1 78 ? -7.340 -3.487 -13.548 1.00 91.62 78 ILE A CA 1
ATOM 583 C C . ILE A 1 78 ? -7.664 -3.958 -12.127 1.00 91.62 78 ILE A C 1
ATOM 585 O O . ILE A 1 78 ? -8.825 -4.249 -11.829 1.00 91.62 78 ILE A O 1
ATOM 589 N N . CYS A 1 79 ? -6.675 -3.969 -11.229 1.00 90.25 79 CYS A N 1
ATOM 590 C CA . CYS A 1 79 ? -6.885 -4.324 -9.824 1.00 90.25 79 CYS A CA 1
ATOM 591 C C . CYS A 1 79 ? -7.947 -3.429 -9.166 1.00 90.25 79 CYS A C 1
ATOM 593 O O . CYS A 1 79 ? -8.847 -3.922 -8.481 1.00 90.25 79 CYS A O 1
ATOM 595 N N . TYR A 1 80 ? -7.893 -2.120 -9.422 1.00 90.69 80 TYR A N 1
ATOM 596 C CA . TYR A 1 80 ? -8.867 -1.171 -8.898 1.00 90.69 80 TYR A CA 1
ATOM 597 C C . TYR A 1 80 ? -10.262 -1.372 -9.495 1.00 90.69 80 TYR A C 1
ATOM 599 O O . TYR A 1 80 ? -11.246 -1.323 -8.763 1.00 90.69 80 TYR A O 1
ATOM 607 N N . ALA A 1 81 ? -10.373 -1.642 -10.797 1.00 91.69 81 ALA A N 1
ATOM 608 C CA . ALA A 1 81 ? -11.650 -1.898 -11.455 1.00 91.69 81 ALA A CA 1
ATOM 609 C C . ALA A 1 81 ? -12.340 -3.143 -10.881 1.00 91.69 81 ALA A C 1
ATOM 611 O O . ALA A 1 81 ? -13.547 -3.115 -10.628 1.00 91.69 81 ALA A O 1
ATOM 612 N N . VAL A 1 82 ? -11.580 -4.211 -10.613 1.00 91.31 82 VAL A N 1
ATOM 613 C CA . VAL A 1 82 ? -12.106 -5.412 -9.952 1.00 91.31 82 VAL A CA 1
ATOM 614 C C . VAL A 1 82 ? -12.565 -5.088 -8.533 1.00 91.31 82 VAL A C 1
ATOM 616 O O . VAL A 1 82 ? -13.706 -5.386 -8.178 1.00 91.31 82 VAL A O 1
ATOM 619 N N . ALA A 1 83 ? -11.721 -4.424 -7.741 1.00 89.56 83 ALA A N 1
ATOM 620 C CA . ALA A 1 83 ? -12.065 -4.032 -6.377 1.00 89.56 83 ALA A CA 1
ATOM 621 C C . ALA A 1 83 ? -13.321 -3.146 -6.334 1.00 89.56 83 ALA A C 1
ATOM 623 O O . ALA A 1 83 ? -14.219 -3.361 -5.521 1.00 89.56 83 ALA A O 1
ATOM 624 N N . TRP A 1 84 ? -13.425 -2.189 -7.258 1.00 90.00 84 TRP A N 1
ATOM 625 C CA . TRP A 1 84 ? -14.571 -1.296 -7.378 1.00 90.00 84 TRP A CA 1
ATOM 626 C C . TRP A 1 84 ? -15.845 -2.033 -7.779 1.00 90.00 84 TRP A C 1
ATOM 628 O O . TRP A 1 84 ? -16.902 -1.759 -7.210 1.00 90.00 84 TRP A O 1
ATOM 638 N N . LYS A 1 85 ? -15.757 -3.000 -8.699 1.00 90.81 85 LYS A N 1
ATOM 639 C CA . LYS A 1 85 ? -16.894 -3.847 -9.071 1.00 90.81 85 LYS A CA 1
ATOM 640 C C . LYS A 1 85 ? -17.407 -4.638 -7.865 1.00 90.81 85 LYS A C 1
ATOM 642 O O . LYS A 1 85 ? -18.589 -4.551 -7.550 1.00 90.81 85 LYS A O 1
ATOM 647 N N . LEU A 1 86 ? -16.521 -5.320 -7.133 1.00 88.69 86 LEU A N 1
ATOM 648 C CA . LEU A 1 86 ? -16.902 -6.060 -5.921 1.00 88.69 86 LEU A CA 1
ATOM 649 C C . LEU A 1 86 ? -17.506 -5.140 -4.854 1.00 88.69 86 LEU A C 1
ATOM 651 O O . LEU A 1 86 ? -18.485 -5.501 -4.199 1.00 88.69 86 LEU A O 1
ATOM 655 N N . HIS A 1 87 ? -16.944 -3.941 -4.694 1.00 88.88 87 HIS A N 1
ATOM 656 C CA . HIS A 1 87 ? -17.462 -2.943 -3.769 1.00 88.88 87 HIS A CA 1
ATOM 657 C C . HIS A 1 87 ? -18.864 -2.460 -4.155 1.00 88.88 87 HIS A C 1
ATOM 659 O O . HIS A 1 87 ? -19.744 -2.372 -3.297 1.00 88.88 87 HIS A O 1
ATOM 665 N N . ARG A 1 88 ? -19.095 -2.176 -5.441 1.00 88.19 88 ARG A N 1
ATOM 666 C CA . ARG A 1 88 ? -20.403 -1.758 -5.960 1.00 88.19 88 ARG A CA 1
ATOM 667 C C . ARG A 1 88 ? -21.461 -2.843 -5.775 1.00 88.19 88 ARG A C 1
ATOM 669 O O . ARG A 1 88 ? -22.575 -2.524 -5.367 1.00 88.19 88 ARG A O 1
ATOM 676 N N . ASP A 1 89 ? -21.087 -4.097 -5.997 1.00 89.62 89 ASP A N 1
ATOM 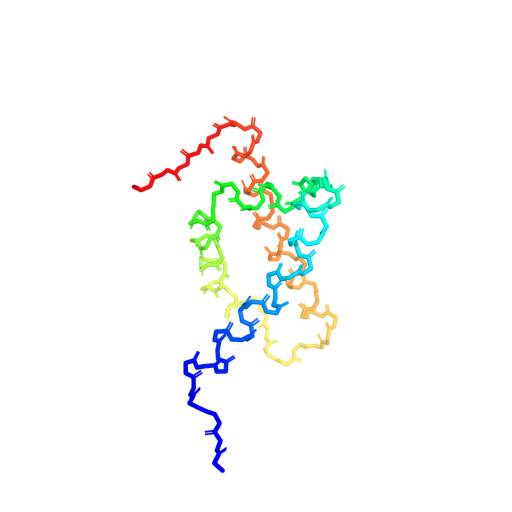677 C CA . ASP A 1 89 ? -21.982 -5.249 -5.877 1.00 89.62 89 ASP A CA 1
ATOM 678 C C . ASP A 1 89 ? -22.168 -5.709 -4.415 1.00 89.62 89 ASP A C 1
ATOM 680 O O . ASP A 1 89 ? -22.921 -6.643 -4.151 1.00 89.62 89 ASP A O 1
ATOM 684 N N . ARG A 1 90 ? -21.512 -5.042 -3.445 1.00 84.31 90 ARG A N 1
ATOM 685 C CA . ARG A 1 90 ? -21.538 -5.367 -2.002 1.00 84.31 90 ARG A CA 1
ATOM 686 C C . ARG A 1 90 ? -21.107 -6.810 -1.697 1.00 84.31 90 ARG A C 1
ATOM 688 O O . ARG A 1 90 ? -21.513 -7.381 -0.685 1.00 84.31 90 ARG A O 1
ATOM 695 N N . ILE A 1 91 ? -20.261 -7.392 -2.546 1.00 83.38 91 ILE A N 1
ATOM 696 C CA . ILE A 1 91 ? -19.780 -8.767 -2.393 1.00 83.38 91 ILE A CA 1
ATOM 697 C C . ILE A 1 91 ? -18.526 -8.752 -1.517 1.00 83.38 91 ILE A C 1
ATOM 699 O O . ILE A 1 91 ? -17.520 -8.122 -1.854 1.00 83.38 91 ILE A O 1
ATOM 703 N N . ILE A 1 92 ? -18.590 -9.457 -0.388 1.00 83.81 92 ILE A N 1
ATOM 704 C CA . ILE A 1 92 ? -17.456 -9.665 0.516 1.00 83.81 92 ILE A CA 1
ATOM 705 C C . ILE A 1 92 ? -17.136 -11.155 0.512 1.00 83.81 92 ILE A C 1
ATOM 707 O O . ILE A 1 92 ? -17.903 -11.960 1.040 1.00 83.81 92 ILE A O 1
ATOM 711 N N . ILE A 1 93 ? -16.009 -11.515 -0.094 1.00 80.00 93 ILE A N 1
ATOM 712 C CA . ILE A 1 93 ? -15.514 -12.888 -0.131 1.00 80.00 93 ILE A CA 1
ATOM 713 C C . ILE A 1 93 ? -14.680 -13.101 1.131 1.00 80.00 93 ILE A C 1
ATOM 715 O O . ILE A 1 93 ? -13.637 -12.474 1.318 1.00 80.00 93 ILE A O 1
ATOM 719 N N . LYS A 1 94 ? -15.171 -13.971 2.012 1.00 76.06 94 LYS A N 1
ATOM 720 C CA . LYS A 1 94 ? -14.486 -14.409 3.231 1.00 76.06 94 LYS A CA 1
ATOM 721 C C . LYS A 1 94 ? -14.073 -15.867 3.050 1.00 76.06 94 LYS A C 1
ATOM 723 O O . LYS A 1 94 ? -14.820 -16.621 2.427 1.00 76.06 94 LYS A O 1
ATOM 728 N N . LEU A 1 95 ? -12.894 -16.218 3.554 1.00 59.25 95 LEU A N 1
ATOM 729 C CA . LEU A 1 95 ? -12.420 -17.599 3.637 1.00 59.25 95 LEU A CA 1
ATOM 730 C C . LEU A 1 95 ? -12.864 -18.215 4.966 1.00 59.25 95 LEU A C 1
ATOM 732 O O . LEU A 1 95 ? -12.825 -17.470 5.974 1.00 59.25 95 LEU A O 1
#

Mean predicted aligned error: 7.21 Å

pLDDT: mean 85.3, std 9.33, range [50.94, 95.88]